Protein AF-A0A9X2CD10-F1 (afdb_monomer)

Foldseek 3Di:
DDDDDDDDDDDDDDDDDDDDDDDDDDDDPPPPPPPPPDAFAADDPVLLVVQLVVQQVVCVVVVPDPVCSQVSSLVSSQVVCVVVRHHRDPGDD

pLDDT: mean 78.47, std 22.08, range [33.97, 98.44]

Structure (mmCIF, N/CA/C/O backbone):
data_AF-A0A9X2CD10-F1
#
_entry.id   AF-A0A9X2CD10-F1
#
loop_
_atom_site.group_PDB
_atom_site.id
_atom_site.type_symbol
_atom_site.label_atom_id
_atom_site.label_alt_id
_atom_site.label_comp_id
_atom_site.label_asym_id
_atom_site.label_entity_id
_atom_site.label_seq_id
_atom_site.pdbx_PDB_ins_code
_atom_site.Cartn_x
_atom_site.Cartn_y
_atom_site.Cartn_z
_atom_site.occupancy
_atom_site.B_iso_or_equiv
_atom_site.auth_seq_id
_atom_site.auth_comp_id
_atom_site.auth_asym_id
_atom_site.auth_atom_id
_atom_site.pdbx_PDB_model_num
ATOM 1 N N . MET A 1 1 ? -58.237 19.664 -4.349 1.00 33.97 1 MET A N 1
ATOM 2 C CA . MET A 1 1 ? -57.695 20.960 -4.821 1.00 33.97 1 MET A CA 1
ATOM 3 C C . MET A 1 1 ? -56.255 20.743 -5.278 1.00 33.97 1 MET A C 1
ATOM 5 O O . MET A 1 1 ? -55.640 19.818 -4.767 1.00 33.97 1 MET A O 1
ATOM 9 N N . PRO A 1 2 ? -55.797 21.448 -6.321 1.00 41.94 2 PRO A N 1
ATOM 10 C CA . PRO A 1 2 ? -55.488 20.830 -7.612 1.00 41.94 2 PRO A CA 1
ATOM 11 C C . PRO A 1 2 ? -53.996 20.639 -7.915 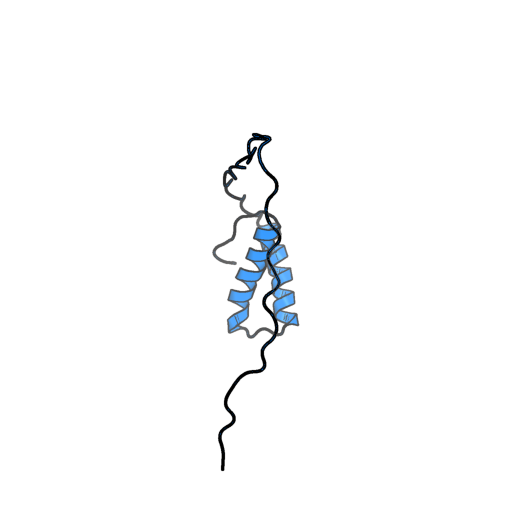1.00 41.94 2 PRO A C 1
ATOM 13 O O . PRO A 1 2 ? -53.117 21.252 -7.319 1.00 41.94 2 PRO A O 1
ATOM 16 N N . SER A 1 3 ? -53.782 19.796 -8.922 1.00 37.75 3 SER A N 1
ATOM 17 C CA . SER A 1 3 ? -52.606 19.633 -9.771 1.00 37.75 3 SER A CA 1
ATOM 18 C C . SER A 1 3 ? -52.075 20.959 -10.325 1.00 37.75 3 SER A C 1
ATOM 20 O O . SER A 1 3 ? -52.873 21.807 -10.721 1.00 37.75 3 SER A O 1
ATOM 22 N N . LEU A 1 4 ? -50.755 21.081 -10.505 1.00 46.06 4 LEU A N 1
ATOM 23 C CA . LEU A 1 4 ? -50.203 21.960 -11.536 1.00 46.06 4 LEU A CA 1
ATOM 24 C C . LEU A 1 4 ? -49.293 21.173 -12.480 1.00 46.06 4 LEU A C 1
ATOM 26 O O . LEU A 1 4 ? -48.285 20.583 -12.103 1.00 46.06 4 LEU A O 1
ATOM 30 N N . ILE A 1 5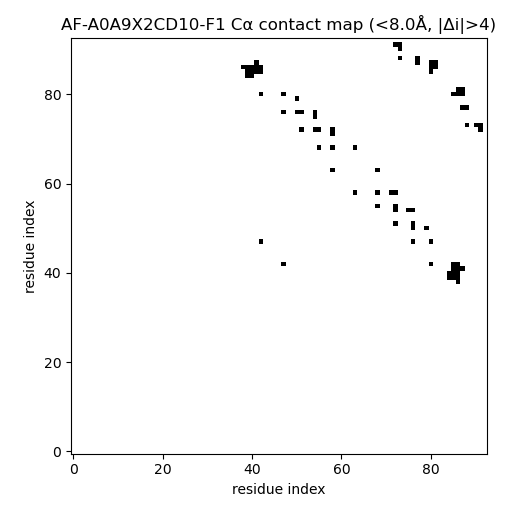 ? -49.753 21.172 -13.722 1.00 48.38 5 ILE A N 1
ATOM 31 C CA . ILE A 1 5 ? -49.230 20.563 -14.931 1.00 48.38 5 ILE A CA 1
ATOM 32 C C . ILE A 1 5 ? -48.562 21.694 -15.732 1.00 48.38 5 ILE A C 1
ATOM 34 O O . ILE A 1 5 ? -49.172 22.738 -15.934 1.00 48.38 5 ILE A O 1
ATOM 38 N N . THR A 1 6 ? -47.355 21.416 -16.226 1.00 36.31 6 THR A N 1
ATOM 39 C CA . THR A 1 6 ? -46.836 21.795 -17.557 1.00 36.31 6 THR A CA 1
ATOM 40 C C . THR A 1 6 ? -46.370 23.221 -17.884 1.00 36.31 6 THR A C 1
ATOM 42 O O . THR A 1 6 ? -47.073 24.213 -17.753 1.00 36.31 6 THR A O 1
ATOM 45 N N . SER A 1 7 ? -45.177 23.194 -18.493 1.00 36.56 7 SER A N 1
ATOM 46 C CA . SER A 1 7 ? -44.570 24.059 -19.510 1.00 36.56 7 SER A CA 1
ATOM 47 C C . SER A 1 7 ? -44.548 25.562 -19.319 1.00 36.56 7 SER A C 1
ATOM 49 O O . SER A 1 7 ? -45.539 26.256 -19.520 1.00 36.56 7 SER A O 1
ATOM 51 N N . ILE A 1 8 ? -43.314 26.067 -19.267 1.00 51.50 8 ILE A N 1
ATOM 52 C CA . ILE A 1 8 ? -42.974 27.300 -19.967 1.00 51.50 8 ILE A CA 1
ATOM 53 C C . ILE A 1 8 ? -41.818 27.013 -20.931 1.00 51.50 8 ILE A C 1
ATOM 55 O O . ILE A 1 8 ? -40.718 26.616 -20.565 1.00 51.50 8 ILE A O 1
ATOM 59 N N . THR A 1 9 ? -42.153 27.193 -22.199 1.00 44.34 9 THR A N 1
ATOM 60 C CA . THR A 1 9 ? -41.335 27.229 -23.408 1.00 44.34 9 THR A CA 1
ATOM 61 C C . THR A 1 9 ? -40.158 28.207 -23.338 1.00 44.34 9 THR A C 1
ATOM 63 O O . THR A 1 9 ? -40.339 29.342 -22.899 1.00 44.34 9 THR A O 1
ATOM 66 N N . SER A 1 10 ? -39.015 27.864 -23.946 1.00 46.84 10 SER A N 1
ATOM 67 C CA . SER A 1 10 ? -38.171 28.863 -24.625 1.00 46.84 10 SER A CA 1
ATOM 68 C C . SER A 1 10 ? -37.280 28.274 -25.726 1.00 46.84 10 SER A C 1
ATOM 70 O O . SER A 1 10 ? -36.268 27.636 -25.477 1.00 46.84 10 SER A O 1
ATOM 72 N N . LYS A 1 11 ? -37.708 28.573 -26.959 1.00 45.31 11 LYS A N 1
ATOM 73 C CA . LYS A 1 11 ? -36.922 29.017 -28.123 1.00 45.31 11 LYS A CA 1
ATOM 74 C C . LYS A 1 11 ? -35.751 28.147 -28.597 1.00 45.31 11 LYS A C 1
ATOM 76 O O . LYS A 1 11 ? -34.595 28.330 -28.237 1.00 45.31 11 LYS A O 1
ATOM 81 N N . THR A 1 12 ? -36.084 27.318 -29.580 1.00 37.94 12 THR A N 1
ATOM 82 C CA . THR A 1 12 ? -35.202 26.758 -30.607 1.00 37.94 12 THR A CA 1
ATOM 83 C C . THR A 1 12 ? -34.435 27.872 -31.336 1.00 37.94 12 THR A C 1
ATOM 85 O O . THR A 1 12 ? -35.041 28.762 -31.933 1.00 37.94 12 THR A O 1
ATOM 88 N N . ILE A 1 13 ? -33.102 27.826 -31.288 1.00 58.56 13 ILE A N 1
ATOM 89 C CA . ILE A 1 13 ? -32.204 28.744 -32.002 1.00 58.56 13 ILE A CA 1
ATOM 90 C C . ILE A 1 13 ? -32.099 28.325 -33.474 1.00 58.56 13 ILE A C 1
ATOM 92 O O . ILE A 1 13 ? -31.865 27.165 -33.811 1.00 58.56 13 ILE A O 1
ATOM 96 N N . THR A 1 14 ? -32.302 29.307 -34.349 1.00 44.12 14 THR A N 1
ATOM 97 C CA . THR A 1 14 ? -32.412 29.197 -35.803 1.00 44.12 14 THR A CA 1
ATOM 98 C C . THR A 1 14 ? -31.076 28.893 -36.494 1.00 44.12 14 THR A C 1
ATOM 100 O O . THR A 1 14 ? -30.091 29.612 -36.362 1.00 44.12 14 THR A O 1
ATOM 103 N N . ARG A 1 15 ? -31.120 27.828 -37.296 1.00 49.97 15 ARG A N 1
ATOM 104 C CA . ARG A 1 15 ? -30.283 27.411 -38.436 1.00 49.97 15 ARG A CA 1
ATOM 105 C C . ARG A 1 15 ? -29.513 28.539 -39.160 1.00 49.97 15 ARG A C 1
ATOM 107 O O . ARG A 1 15 ? -30.133 29.456 -39.691 1.00 49.97 15 ARG A O 1
ATOM 114 N N . LYS A 1 16 ? -28.190 28.384 -39.332 1.00 45.69 16 LYS A N 1
ATOM 115 C CA . LYS A 1 16 ? -27.394 29.101 -40.351 1.00 45.69 16 LYS A CA 1
ATOM 116 C C . LYS A 1 16 ? -26.689 28.092 -41.265 1.00 45.69 16 LYS A C 1
ATOM 118 O O . LYS A 1 16 ? -25.981 27.203 -40.808 1.00 45.69 16 LYS A O 1
ATOM 123 N N . THR A 1 17 ? -26.973 28.194 -42.557 1.00 48.53 17 THR A N 1
ATOM 124 C CA . THR A 1 17 ? -26.584 27.279 -43.637 1.00 48.53 17 THR A CA 1
ATOM 125 C C . THR A 1 17 ? -25.179 27.568 -44.184 1.00 48.53 17 THR A C 1
ATOM 127 O O . THR A 1 17 ? -24.911 28.681 -44.615 1.00 48.53 17 THR A O 1
ATOM 130 N N . ILE A 1 18 ? -24.343 26.522 -44.187 1.00 60.56 18 ILE A N 1
ATOM 131 C CA . ILE A 1 18 ? -23.421 26.030 -45.238 1.00 60.56 18 ILE A CA 1
ATOM 132 C C . ILE A 1 18 ? -22.550 27.053 -45.999 1.00 60.56 18 ILE A C 1
ATOM 134 O O . ILE A 1 18 ? -23.031 27.764 -46.878 1.00 60.56 18 ILE A O 1
ATOM 138 N N . THR A 1 19 ? -21.228 26.926 -45.837 1.00 48.22 19 THR A N 1
ATOM 139 C CA . THR A 1 19 ? -20.234 27.156 -46.904 1.00 48.22 19 THR A CA 1
ATOM 140 C C . THR A 1 19 ? -19.339 25.924 -47.080 1.00 48.22 19 THR A C 1
ATOM 142 O O . THR A 1 19 ? -19.178 25.098 -46.185 1.00 48.22 19 THR A O 1
ATOM 145 N N . ARG A 1 20 ? -18.874 25.748 -48.316 1.00 55.25 20 ARG A N 1
ATOM 146 C CA . ARG A 1 20 ? -18.492 24.501 -48.986 1.00 55.25 20 ARG A CA 1
ATOM 147 C C . ARG A 1 20 ? -16.971 24.257 -48.958 1.00 55.25 20 ARG A C 1
ATOM 149 O O . ARG A 1 20 ? -16.215 25.136 -49.341 1.00 55.25 20 ARG A O 1
ATOM 156 N N . THR A 1 21 ? -16.601 23.015 -48.632 1.00 48.88 21 THR A N 1
ATOM 157 C CA . THR A 1 21 ? -15.526 22.174 -49.221 1.00 48.88 21 THR A CA 1
ATOM 158 C C . THR A 1 21 ? -14.042 22.593 -49.191 1.00 48.88 21 THR A C 1
ATOM 160 O O . THR A 1 21 ? -13.595 23.417 -49.978 1.00 48.88 21 THR A O 1
ATOM 163 N N . SER A 1 22 ? -13.299 21.780 -48.422 1.00 56.75 22 SER A N 1
ATOM 164 C CA . SER A 1 22 ? -12.064 21.050 -48.778 1.00 56.75 22 SER A CA 1
ATOM 165 C C . SER A 1 22 ? -10.706 21.765 -48.743 1.00 56.75 22 SER A C 1
ATOM 167 O O . SER A 1 22 ? -10.257 22.316 -49.741 1.00 56.75 22 SER A O 1
ATOM 169 N N . LEU A 1 23 ? -9.957 21.528 -47.657 1.00 54.78 23 LEU A N 1
ATOM 170 C CA . LEU A 1 23 ? -8.536 21.186 -47.762 1.00 54.78 23 LEU A CA 1
ATOM 171 C C . LEU A 1 23 ? -8.248 19.977 -46.866 1.00 54.78 23 LEU A C 1
ATOM 173 O O . LEU A 1 23 ? -8.470 19.993 -45.657 1.00 54.78 23 LEU A O 1
ATOM 177 N N . ALA A 1 24 ? -7.858 18.897 -47.529 1.00 57.12 24 ALA A N 1
ATOM 178 C CA . ALA A 1 24 ? -7.571 17.601 -46.960 1.00 57.12 24 ALA A CA 1
ATOM 179 C C . A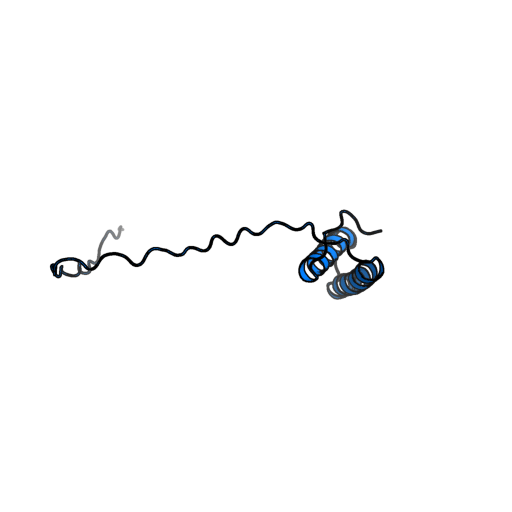LA A 1 24 ? -6.212 17.576 -46.245 1.00 57.12 24 ALA A C 1
ATOM 181 O O . ALA A 1 24 ? -5.297 18.311 -46.603 1.00 57.12 24 ALA A O 1
ATOM 182 N N . ALA A 1 25 ? -6.111 16.619 -45.321 1.00 58.78 25 ALA A N 1
ATOM 183 C CA . ALA A 1 25 ? -4.891 15.975 -44.846 1.00 58.78 25 ALA A CA 1
ATOM 184 C C . ALA A 1 25 ? -3.873 16.846 -44.090 1.00 58.78 25 ALA A C 1
ATOM 186 O O . ALA A 1 25 ? -2.909 17.347 -44.657 1.00 58.78 25 ALA A O 1
ATOM 187 N N . LEU A 1 26 ? -3.974 16.822 -42.760 1.00 60.19 26 LEU A N 1
ATOM 188 C CA . LEU A 1 26 ? -2.785 16.589 -41.944 1.00 60.19 26 LEU A CA 1
ATOM 189 C C . LEU A 1 26 ? -3.060 15.361 -41.082 1.00 60.19 26 LEU A C 1
ATOM 191 O O . LEU A 1 26 ? -3.932 15.355 -40.215 1.00 60.19 26 LEU A O 1
ATOM 195 N N . PHE A 1 27 ? -2.379 14.283 -41.454 1.00 61.47 27 PHE A N 1
ATOM 196 C CA . PHE A 1 27 ? -2.469 12.976 -40.837 1.00 61.47 27 PHE A CA 1
ATOM 197 C C . PHE A 1 27 ? -2.193 13.070 -39.340 1.00 61.47 27 PHE A C 1
ATOM 199 O O . PHE A 1 27 ? -1.224 13.685 -38.897 1.00 61.47 27 PHE A O 1
ATOM 206 N N . ALA A 1 28 ? -3.077 12.423 -38.587 1.00 61.91 28 ALA A N 1
ATOM 207 C CA . ALA A 1 28 ? -2.938 12.147 -37.176 1.00 61.91 28 ALA A CA 1
ATOM 208 C C . ALA A 1 28 ? -1.603 11.438 -36.912 1.00 61.91 28 ALA A C 1
ATOM 210 O O . ALA A 1 28 ? -1.458 10.251 -37.195 1.00 61.91 28 ALA A O 1
ATOM 211 N N . SER A 1 29 ? -0.633 12.157 -36.352 1.00 60.66 29 SER A N 1
ATOM 212 C CA . SER A 1 29 ? 0.514 11.524 -35.706 1.00 60.66 29 SER A CA 1
ATOM 213 C C . SER A 1 29 ? 0.140 11.268 -34.249 1.00 60.66 29 SER A C 1
ATOM 215 O O . SER A 1 29 ? 0.526 11.999 -33.339 1.00 60.66 29 SER A O 1
ATOM 217 N N . CYS A 1 30 ? -0.700 10.257 -34.030 1.00 64.44 30 CYS A N 1
ATOM 218 C CA . CYS A 1 30 ? -0.845 9.663 -32.710 1.00 64.44 30 CYS A CA 1
ATOM 219 C C . CYS A 1 30 ? 0.395 8.796 -32.495 1.00 64.44 30 CYS A C 1
ATOM 221 O O . CYS A 1 30 ? 0.427 7.636 -32.899 1.00 64.44 30 CYS A O 1
ATOM 223 N N . VAL A 1 31 ? 1.441 9.371 -31.903 1.00 69.12 31 VAL A N 1
ATOM 224 C CA . VAL A 1 31 ? 2.526 8.579 -31.324 1.00 69.12 31 VAL A CA 1
ATOM 225 C C . VAL A 1 31 ? 1.915 7.707 -30.232 1.00 69.12 31 VAL A C 1
ATOM 227 O O . VAL A 1 31 ? 1.603 8.176 -29.140 1.00 69.12 31 VAL A O 1
ATOM 230 N N . ALA A 1 32 ? 1.673 6.438 -30.554 1.00 64.56 32 ALA A N 1
ATOM 231 C CA . ALA A 1 32 ? 1.356 5.426 -29.565 1.00 64.56 32 ALA A CA 1
ATOM 232 C C . ALA A 1 32 ? 2.610 5.241 -28.702 1.00 64.56 32 ALA A C 1
ATOM 234 O O . ALA A 1 32 ? 3.547 4.543 -29.089 1.00 64.56 32 ALA A O 1
ATOM 235 N N . VAL A 1 33 ? 2.665 5.933 -27.562 1.00 66.56 33 VAL A N 1
ATOM 236 C CA . VAL A 1 33 ? 3.656 5.651 -26.525 1.00 66.56 33 VAL A CA 1
ATOM 237 C C . VAL A 1 33 ? 3.274 4.300 -25.938 1.00 66.56 33 VAL A C 1
ATOM 239 O O . VAL A 1 33 ? 2.386 4.195 -25.094 1.00 66.56 33 VAL A O 1
ATOM 242 N N . SER A 1 34 ? 3.907 3.246 -26.441 1.00 61.53 34 SER A N 1
ATOM 243 C CA . SER A 1 34 ? 3.862 1.936 -25.811 1.00 61.53 34 SER A CA 1
ATOM 244 C C . SER A 1 34 ? 4.624 2.040 -24.495 1.00 61.53 34 SER A C 1
ATOM 246 O O . SER A 1 34 ? 5.853 1.991 -24.482 1.00 61.53 34 SER A O 1
ATOM 248 N N . PHE A 1 35 ? 3.903 2.221 -23.389 1.00 64.75 35 PHE A N 1
ATOM 249 C CA . PHE A 1 35 ? 4.464 2.018 -22.060 1.00 64.75 35 PHE A CA 1
ATOM 250 C C . PHE A 1 35 ? 4.811 0.535 -21.939 1.00 64.75 35 PHE A C 1
ATOM 252 O O . PHE A 1 35 ? 3.951 -0.308 -21.690 1.00 64.75 35 PHE A O 1
ATOM 259 N N . THR A 1 36 ? 6.075 0.194 -22.168 1.00 62.47 36 THR A N 1
ATOM 260 C CA . THR A 1 36 ? 6.604 -1.085 -21.711 1.00 62.47 36 THR A CA 1
ATOM 261 C C . THR A 1 36 ? 6.563 -1.032 -20.191 1.00 62.47 36 THR A C 1
ATOM 263 O O . THR A 1 36 ? 7.279 -0.229 -19.595 1.00 62.47 36 THR A O 1
ATOM 266 N N . ALA A 1 37 ? 5.682 -1.818 -19.569 1.00 65.06 37 ALA A N 1
ATOM 267 C CA . ALA A 1 37 ? 5.630 -1.964 -18.121 1.00 65.06 37 ALA A CA 1
ATOM 268 C C . ALA A 1 37 ? 6.931 -2.633 -17.654 1.00 65.06 37 ALA A C 1
ATOM 270 O O . ALA A 1 37 ? 7.042 -3.856 -17.602 1.00 65.06 37 ALA A O 1
ATOM 271 N N . SER A 1 38 ? 7.951 -1.819 -17.402 1.00 67.56 38 SER A N 1
ATOM 272 C CA . SER A 1 38 ? 9.157 -2.240 -16.706 1.00 67.56 38 SER A CA 1
ATOM 273 C C . SER A 1 38 ? 8.735 -2.654 -15.300 1.00 67.56 38 SER A C 1
ATOM 275 O O . SER A 1 38 ? 8.074 -1.869 -14.621 1.00 67.56 38 SER A O 1
ATOM 277 N N . ALA A 1 39 ? 9.073 -3.873 -14.874 1.00 79.94 39 ALA A N 1
ATOM 278 C CA . ALA A 1 39 ? 8.852 -4.281 -13.490 1.00 79.94 39 ALA A CA 1
ATOM 279 C C . ALA A 1 39 ? 9.527 -3.256 -12.564 1.00 79.94 39 ALA A C 1
ATOM 281 O O . ALA A 1 39 ? 10.702 -2.931 -12.767 1.00 79.94 39 ALA A O 1
ATOM 282 N N . LEU A 1 40 ? 8.768 -2.702 -11.613 1.00 88.62 40 LEU A N 1
ATOM 283 C CA . LEU A 1 40 ? 9.318 -1.747 -10.657 1.00 88.62 40 LEU A CA 1
ATOM 284 C C . LEU A 1 40 ? 10.359 -2.471 -9.791 1.00 88.62 40 LEU A C 1
ATOM 286 O O . LEU A 1 40 ? 10.190 -3.651 -9.483 1.00 88.62 40 LEU A O 1
ATOM 290 N N . PRO A 1 41 ? 11.459 -1.803 -9.420 1.00 94.00 41 PRO A N 1
ATOM 291 C CA . PRO A 1 41 ? 12.439 -2.394 -8.527 1.00 94.00 41 PRO A CA 1
ATOM 292 C C . PRO A 1 41 ? 11.840 -2.636 -7.138 1.00 94.00 41 PRO A C 1
ATOM 294 O O . PRO A 1 41 ? 10.993 -1.877 -6.664 1.00 94.00 41 PRO A O 1
ATOM 297 N N . ALA A 1 42 ? 12.343 -3.658 -6.450 1.00 94.50 42 ALA A N 1
ATOM 298 C CA . ALA A 1 42 ? 12.077 -3.830 -5.029 1.00 94.50 42 ALA A CA 1
ATOM 299 C C . ALA A 1 42 ? 12.724 -2.690 -4.227 1.00 94.50 42 ALA A C 1
ATOM 301 O O . ALA A 1 42 ? 13.864 -2.293 -4.495 1.00 94.50 42 ALA A O 1
ATOM 302 N N . ALA A 1 43 ? 12.007 -2.191 -3.223 1.00 95.06 43 ALA A N 1
ATOM 303 C CA . ALA A 1 43 ? 12.527 -1.176 -2.320 1.00 95.06 43 ALA A CA 1
ATOM 304 C C . ALA A 1 43 ? 13.637 -1.740 -1.420 1.00 95.06 43 ALA A C 1
ATOM 306 O O . ALA A 1 43 ? 13.554 -2.888 -0.968 1.00 95.06 43 ALA A O 1
ATOM 307 N N . PRO A 1 44 ? 14.675 -0.953 -1.099 1.00 95.69 44 PRO A N 1
ATOM 308 C CA . PRO A 1 44 ? 15.647 -1.362 -0.100 1.00 95.69 44 PRO A CA 1
ATOM 309 C C . PRO A 1 44 ? 14.982 -1.402 1.283 1.00 95.69 44 PRO A C 1
ATOM 311 O O . PRO A 1 44 ? 14.197 -0.526 1.638 1.00 95.69 44 PRO A O 1
ATOM 314 N N . LEU A 1 45 ? 15.362 -2.384 2.107 1.00 94.88 45 LEU A N 1
ATOM 315 C CA . LEU A 1 45 ? 14.781 -2.601 3.441 1.00 94.88 45 LEU A CA 1
ATOM 316 C C . LEU A 1 45 ? 14.773 -1.330 4.309 1.00 94.88 45 LEU A C 1
ATOM 318 O O . LEU A 1 45 ? 13.818 -1.084 5.037 1.00 94.88 45 LEU A O 1
ATOM 322 N N . LYS A 1 46 ? 15.824 -0.502 4.211 1.00 95.62 46 LYS A N 1
ATOM 323 C CA . LYS A 1 46 ? 15.924 0.749 4.978 1.00 95.62 46 LYS A CA 1
ATOM 324 C C . LYS A 1 46 ? 14.754 1.698 4.687 1.00 95.62 46 LYS A C 1
ATOM 326 O O . LYS A 1 46 ? 14.278 2.355 5.605 1.00 95.62 46 LYS A O 1
ATOM 331 N N . ASP A 1 47 ? 14.323 1.769 3.427 1.00 94.81 47 ASP A N 1
ATOM 332 C CA . ASP A 1 47 ? 13.282 2.696 2.993 1.00 94.81 47 ASP A CA 1
ATOM 333 C C . ASP A 1 47 ? 11.941 2.179 3.519 1.00 94.81 47 ASP A C 1
ATOM 335 O O . ASP A 1 47 ? 11.204 2.929 4.141 1.00 94.81 47 ASP A O 1
ATOM 339 N N . VAL A 1 48 ? 11.683 0.870 3.403 1.00 96.75 48 VAL A N 1
ATOM 340 C CA . VAL A 1 48 ? 10.481 0.225 3.963 1.00 96.75 48 VAL A CA 1
ATOM 341 C C . VAL A 1 48 ? 10.368 0.455 5.472 1.00 96.75 48 VAL A C 1
ATOM 343 O O . VAL A 1 48 ? 9.295 0.803 5.957 1.00 96.75 48 VAL A O 1
ATOM 346 N N . LEU A 1 49 ? 11.466 0.307 6.220 1.00 96.88 49 LEU A N 1
ATOM 347 C CA . LEU A 1 49 ? 11.476 0.548 7.667 1.00 96.88 49 LEU A CA 1
ATOM 348 C C . LEU A 1 49 ? 11.238 2.022 8.007 1.00 96.88 49 LEU A C 1
ATOM 350 O O . LEU A 1 49 ? 10.414 2.322 8.866 1.00 96.88 49 LEU A O 1
ATOM 354 N N . SER A 1 50 ? 11.901 2.940 7.299 1.00 97.31 50 SER A N 1
ATOM 355 C CA . SER A 1 50 ? 11.697 4.378 7.494 1.00 97.31 50 SER A CA 1
ATOM 356 C C . SER A 1 50 ? 10.255 4.797 7.195 1.00 97.31 50 SER A C 1
ATOM 358 O O . SER A 1 50 ? 9.704 5.642 7.897 1.00 97.31 50 SER A O 1
ATOM 360 N N . LEU A 1 51 ? 9.639 4.211 6.166 1.00 98.00 51 LEU A N 1
ATOM 361 C CA . LEU A 1 51 ? 8.239 4.445 5.822 1.00 98.00 51 LEU A CA 1
ATOM 362 C C . LEU A 1 51 ? 7.304 3.851 6.877 1.00 98.00 51 LEU A C 1
ATOM 364 O O . LEU A 1 51 ? 6.361 4.519 7.287 1.00 98.00 51 LEU A O 1
ATOM 368 N N . LYS A 1 52 ? 7.585 2.637 7.368 1.00 97.62 52 LYS A N 1
ATOM 369 C CA . LYS A 1 52 ? 6.813 1.999 8.444 1.00 97.62 52 LYS A CA 1
ATOM 370 C C . LYS A 1 52 ? 6.787 2.873 9.699 1.00 97.62 52 LYS A C 1
ATOM 372 O O . LYS A 1 52 ? 5.715 3.076 10.254 1.00 97.62 52 LYS A O 1
ATOM 377 N N . GLU A 1 53 ? 7.929 3.421 10.117 1.00 97.88 53 GLU A N 1
ATOM 378 C CA . GLU A 1 53 ? 8.011 4.325 11.275 1.00 97.88 53 GLU A CA 1
ATOM 379 C C . GLU A 1 53 ? 7.200 5.611 11.067 1.00 97.88 53 GLU A C 1
ATOM 381 O O . GLU A 1 53 ? 6.453 6.020 11.956 1.00 97.88 53 GLU A O 1
ATOM 386 N N . ALA A 1 54 ? 7.296 6.225 9.883 1.00 97.81 54 ALA A N 1
ATOM 387 C CA . ALA A 1 54 ? 6.521 7.418 9.550 1.00 97.81 54 ALA A CA 1
ATOM 388 C C . ALA A 1 54 ? 5.009 7.133 9.555 1.00 97.81 54 ALA A C 1
ATOM 390 O O . ALA A 1 54 ? 4.247 7.842 10.209 1.00 97.81 54 ALA A O 1
ATOM 391 N N . CYS A 1 55 ? 4.581 6.052 8.900 1.00 98.25 55 CYS A N 1
ATOM 392 C CA . CYS A 1 55 ? 3.189 5.607 8.890 1.00 98.25 55 CYS A CA 1
ATOM 393 C C . CYS A 1 55 ? 2.691 5.258 10.300 1.00 98.25 55 CYS A C 1
ATOM 395 O O . CYS A 1 55 ? 1.548 5.545 10.644 1.00 98.25 55 CYS A O 1
ATOM 397 N N . GLN A 1 56 ? 3.542 4.682 11.151 1.00 98.00 56 GLN A N 1
ATOM 398 C CA . GLN A 1 56 ? 3.177 4.374 12.529 1.00 98.00 56 GLN A CA 1
ATOM 399 C C . GLN A 1 56 ? 2.908 5.631 13.348 1.00 98.00 56 GLN A C 1
ATOM 401 O O . GLN A 1 56 ? 1.969 5.631 14.141 1.00 98.00 56 GLN A O 1
ATOM 406 N N . GLN A 1 57 ? 3.665 6.706 13.132 1.00 98.31 57 GLN A N 1
ATOM 407 C CA . GLN A 1 57 ? 3.371 7.972 13.797 1.00 98.31 57 GLN A CA 1
ATOM 408 C C . GLN A 1 57 ? 2.047 8.572 13.341 1.00 98.31 57 GLN A C 1
ATOM 410 O O . GLN A 1 57 ? 1.262 8.971 14.193 1.00 98.31 57 GLN A O 1
ATOM 415 N N . ILE A 1 58 ? 1.734 8.516 12.045 1.00 97.69 58 ILE A N 1
ATOM 416 C CA . ILE A 1 58 ? 0.432 8.969 11.535 1.00 97.69 58 ILE A CA 1
ATOM 417 C C . ILE A 1 58 ? -0.708 8.181 12.197 1.00 97.69 58 ILE A C 1
ATOM 419 O O . ILE A 1 58 ? -1.652 8.775 12.704 1.00 97.69 58 ILE A O 1
ATOM 423 N N . ALA A 1 59 ? -0.589 6.851 12.288 1.00 97.62 59 ALA A N 1
ATOM 424 C CA . ALA A 1 59 ? -1.593 6.013 12.950 1.00 97.62 59 ALA A CA 1
ATOM 425 C C . ALA A 1 59 ? -1.802 6.381 14.432 1.00 97.62 59 ALA A C 1
ATOM 427 O O . ALA A 1 59 ? -2.923 6.313 14.938 1.00 97.62 59 ALA A O 1
ATOM 428 N N . ILE A 1 60 ? -0.724 6.757 15.130 1.00 97.81 60 ILE A N 1
ATOM 429 C CA . ILE A 1 60 ? -0.764 7.201 16.529 1.00 97.81 60 ILE A CA 1
ATOM 430 C C . ILE A 1 60 ? -1.418 8.581 16.640 1.00 97.81 60 ILE A C 1
ATOM 432 O O . ILE A 1 60 ? -2.271 8.775 17.506 1.00 97.81 60 ILE A O 1
ATOM 436 N N . GLU A 1 61 ? -1.043 9.527 15.778 1.00 97.75 61 GLU A N 1
ATOM 437 C CA . GLU A 1 61 ? -1.603 10.883 15.745 1.00 97.75 61 GLU A CA 1
ATOM 438 C C . GLU A 1 61 ? -3.110 10.863 15.445 1.00 97.75 61 GLU A C 1
ATOM 440 O O . GLU A 1 61 ? -3.894 11.524 16.135 1.00 97.75 61 GLU A O 1
ATOM 445 N N . ASP A 1 62 ? -3.522 10.012 14.505 1.00 97.00 62 ASP A N 1
ATOM 446 C CA . ASP A 1 62 ? -4.921 9.793 14.129 1.00 97.00 62 ASP A CA 1
ATOM 447 C C . ASP A 1 62 ? -5.690 8.929 15.141 1.00 97.00 62 ASP A C 1
ATOM 449 O O . ASP A 1 62 ? -6.907 8.774 15.027 1.00 97.00 62 ASP A O 1
ATOM 453 N N . GLN A 1 63 ? -5.004 8.392 16.160 1.00 97.44 63 GLN A N 1
ATOM 454 C CA . GLN A 1 63 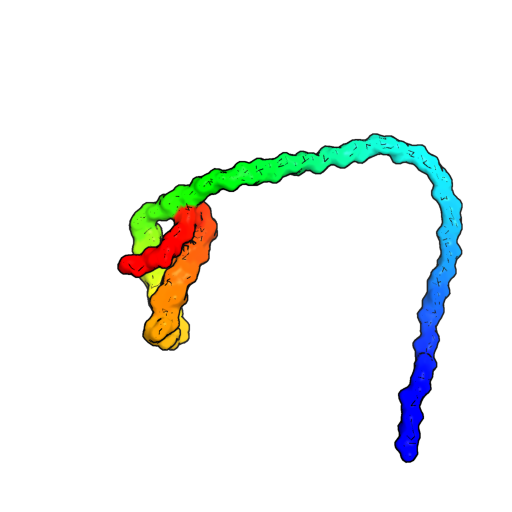? -5.570 7.517 17.192 1.00 97.44 63 GLN A CA 1
ATOM 455 C C . GLN A 1 63 ? -6.349 6.343 16.584 1.00 97.44 63 GLN A C 1
ATOM 457 O O . GLN A 1 63 ? -7.452 6.007 17.029 1.00 97.44 63 GLN A O 1
ATOM 462 N N . LEU A 1 64 ? -5.768 5.715 15.557 1.00 97.12 64 LEU A N 1
ATOM 463 C CA . LEU A 1 64 ? -6.388 4.574 14.897 1.00 97.12 64 LEU A CA 1
ATOM 464 C C . LEU A 1 64 ? -6.574 3.415 15.887 1.00 97.12 64 LEU A C 1
ATOM 466 O O . LEU A 1 64 ? -5.680 3.125 16.691 1.00 97.12 64 LEU A O 1
ATOM 470 N N . PRO A 1 65 ? -7.721 2.718 15.838 1.00 96.56 65 PRO A N 1
ATOM 471 C CA . PRO A 1 65 ? -7.945 1.559 16.684 1.00 96.56 65 PRO A CA 1
ATOM 472 C C . PRO A 1 65 ? -6.955 0.450 16.320 1.00 96.56 65 PRO A C 1
ATOM 474 O O . PRO A 1 65 ? -6.679 0.204 15.149 1.00 96.56 65 PRO A O 1
ATOM 477 N N . GLU A 1 66 ? -6.461 -0.273 17.326 1.00 94.62 66 GLU A N 1
ATOM 478 C CA . GLU A 1 66 ? -5.407 -1.290 17.167 1.00 94.62 66 GLU A CA 1
ATOM 479 C C . GLU A 1 66 ? -5.736 -2.346 16.094 1.00 94.62 66 GLU A C 1
ATOM 481 O O . GLU A 1 66 ? -4.857 -2.790 15.356 1.00 94.62 66 GLU A O 1
ATOM 486 N N . ALA A 1 67 ? -7.020 -2.691 15.952 1.00 96.38 67 ALA A N 1
ATOM 487 C CA . ALA A 1 67 ? -7.505 -3.624 14.937 1.00 96.38 67 ALA A CA 1
ATOM 488 C C . ALA A 1 67 ? -7.296 -3.137 13.487 1.00 96.38 67 ALA A C 1
ATOM 490 O O . ALA A 1 67 ? -7.215 -3.962 12.580 1.00 96.38 67 ALA A O 1
ATOM 491 N N . GLU A 1 68 ? -7.199 -1.825 13.263 1.00 96.25 68 GLU A N 1
ATOM 492 C CA . GLU A 1 68 ? -7.050 -1.206 11.939 1.00 96.25 68 GLU A CA 1
ATOM 493 C C . GLU A 1 68 ? -5.597 -0.820 11.626 1.00 96.25 68 GLU A C 1
ATOM 495 O O . GLU A 1 68 ? -5.229 -0.729 10.454 1.00 96.25 68 GLU A O 1
ATOM 500 N N . VAL A 1 69 ? -4.743 -0.667 12.648 1.00 96.69 69 VAL A N 1
ATOM 501 C CA . VAL A 1 69 ? -3.350 -0.203 12.497 1.00 96.69 69 VAL A CA 1
ATOM 502 C C . VAL A 1 69 ? -2.561 -1.063 11.510 1.00 96.69 69 VAL A C 1
ATOM 504 O O . VAL A 1 69 ? -1.844 -0.532 10.671 1.00 96.69 69 VAL A O 1
ATOM 507 N N . SER A 1 70 ? -2.690 -2.390 11.570 1.00 96.56 70 SER A N 1
ATOM 508 C CA . SER A 1 70 ? -1.919 -3.286 10.692 1.00 96.56 70 SER A CA 1
ATOM 509 C C . SER A 1 70 ? -2.239 -3.097 9.203 1.00 96.56 70 SER A C 1
ATOM 511 O O . SER A 1 70 ? -1.323 -3.007 8.384 1.00 96.56 70 SER A O 1
ATOM 513 N N . ALA A 1 71 ? -3.526 -2.993 8.861 1.00 97.31 71 ALA A N 1
ATOM 514 C CA . ALA A 1 71 ? -3.979 -2.754 7.495 1.00 97.31 71 ALA A CA 1
ATOM 515 C C . ALA A 1 71 ? -3.569 -1.355 7.024 1.00 97.31 71 ALA A C 1
ATOM 517 O O . ALA A 1 71 ? -2.998 -1.211 5.946 1.00 97.31 71 ALA A O 1
ATOM 518 N N . PHE A 1 72 ? -3.766 -0.350 7.881 1.00 97.94 72 PHE A N 1
ATOM 519 C CA . PHE A 1 72 ? -3.358 1.022 7.606 1.00 97.94 72 PHE A CA 1
ATOM 520 C C . PHE A 1 72 ? -1.858 1.136 7.311 1.00 97.94 72 PHE A C 1
ATOM 522 O O . PHE A 1 72 ? -1.469 1.771 6.334 1.00 97.94 72 PHE A O 1
ATOM 529 N N . LEU A 1 73 ? -1.006 0.503 8.123 1.00 98.06 73 LEU A N 1
ATOM 530 C CA . LEU A 1 73 ? 0.442 0.541 7.925 1.00 98.06 73 LEU A CA 1
ATOM 531 C C . LEU A 1 73 ? 0.843 -0.050 6.575 1.00 98.06 73 LEU A C 1
ATOM 533 O O . LEU A 1 73 ? 1.680 0.526 5.882 1.00 98.06 73 LEU A O 1
ATOM 537 N N . LEU A 1 74 ? 0.255 -1.187 6.197 1.00 98.25 74 LEU A N 1
ATOM 538 C CA . LEU A 1 74 ? 0.567 -1.838 4.928 1.00 98.25 74 LEU A CA 1
ATOM 539 C C . LEU A 1 74 ? 0.156 -0.972 3.735 1.00 98.25 74 LEU A C 1
ATOM 541 O O . LEU A 1 74 ? 0.919 -0.872 2.773 1.00 98.25 74 LEU A O 1
ATOM 545 N N . ASP A 1 75 ? -1.017 -0.345 3.798 1.00 98.31 75 ASP A N 1
ATOM 546 C CA . ASP A 1 75 ? -1.495 0.549 2.744 1.00 98.31 75 ASP A CA 1
ATOM 547 C C . ASP A 1 75 ? -0.640 1.814 2.661 1.00 98.31 75 ASP A C 1
ATOM 549 O O . ASP A 1 75 ? -0.105 2.112 1.595 1.00 98.31 75 ASP A O 1
ATOM 553 N N . CYS A 1 76 ? -0.397 2.480 3.792 1.00 98.44 76 CYS A N 1
ATOM 554 C CA . CYS A 1 76 ? 0.434 3.680 3.859 1.00 98.44 76 CYS A CA 1
ATOM 555 C C . CYS A 1 76 ? 1.843 3.434 3.300 1.00 98.44 76 CYS A C 1
ATOM 557 O O . CYS A 1 76 ? 2.316 4.182 2.445 1.00 98.44 76 CYS A O 1
ATOM 559 N N . VAL A 1 77 ? 2.510 2.346 3.708 1.00 98.31 77 VAL A N 1
ATOM 560 C CA . VAL A 1 77 ? 3.843 2.020 3.179 1.00 98.31 77 VAL A CA 1
ATOM 561 C C . VAL A 1 77 ? 3.780 1.748 1.679 1.00 98.31 77 VAL A C 1
ATOM 563 O O . VAL A 1 77 ? 4.619 2.249 0.934 1.00 98.31 77 VAL A O 1
ATOM 566 N N . ASN A 1 78 ? 2.796 0.981 1.210 1.00 98.31 78 ASN A N 1
ATOM 567 C CA . ASN A 1 78 ? 2.673 0.657 -0.209 1.00 98.31 78 ASN A CA 1
ATOM 568 C C . ASN A 1 78 ? 2.365 1.869 -1.091 1.00 98.31 78 ASN A C 1
ATOM 570 O O . ASN A 1 78 ? 2.821 1.915 -2.238 1.00 98.31 78 ASN A O 1
ATOM 574 N N . ASP A 1 79 ? 1.615 2.835 -0.578 1.00 98.12 79 ASP A N 1
ATOM 575 C CA . ASP A 1 79 ? 1.338 4.079 -1.283 1.00 98.12 79 ASP A CA 1
ATOM 576 C C . ASP A 1 79 ? 2.629 4.890 -1.425 1.00 98.12 79 ASP A C 1
ATOM 578 O O . ASP A 1 79 ? 3.007 5.232 -2.547 1.00 98.12 79 ASP A O 1
ATOM 582 N N . GLN A 1 80 ? 3.409 5.036 -0.346 1.00 97.81 80 GLN A N 1
ATOM 583 C CA . GLN A 1 80 ? 4.715 5.698 -0.419 1.00 97.81 80 GLN A CA 1
ATOM 584 C C . GLN A 1 80 ? 5.712 4.966 -1.330 1.00 97.81 80 GLN A C 1
ATOM 586 O O . GLN A 1 80 ? 6.429 5.603 -2.101 1.00 97.81 80 GLN A O 1
ATOM 591 N N . LEU A 1 81 ? 5.753 3.629 -1.300 1.00 97.44 81 LEU A N 1
ATOM 592 C CA . LEU A 1 81 ? 6.591 2.841 -2.210 1.00 97.44 81 LEU A CA 1
ATOM 593 C C . LEU A 1 81 ? 6.218 3.090 -3.674 1.00 97.44 81 LEU A C 1
ATOM 595 O O . LEU A 1 81 ? 7.101 3.276 -4.512 1.00 97.44 81 LEU A O 1
ATOM 599 N N . THR A 1 82 ? 4.920 3.150 -3.968 1.00 96.31 82 THR A N 1
ATOM 600 C CA . THR A 1 82 ? 4.415 3.420 -5.318 1.00 96.31 82 THR A CA 1
ATOM 601 C C . THR A 1 82 ? 4.817 4.821 -5.782 1.00 96.31 82 THR A C 1
ATOM 603 O O . THR A 1 82 ? 5.287 4.980 -6.908 1.00 96.31 82 THR A O 1
ATOM 606 N N . GLU A 1 83 ? 4.706 5.829 -4.913 1.00 96.06 83 GLU A N 1
ATOM 607 C CA . GLU A 1 83 ? 5.144 7.202 -5.204 1.00 96.06 83 GLU A CA 1
ATOM 608 C C . GLU A 1 83 ? 6.655 7.302 -5.457 1.00 96.06 83 GLU A C 1
ATOM 610 O O . GLU A 1 83 ? 7.101 8.087 -6.295 1.00 96.06 83 GLU A O 1
ATOM 615 N N . MET A 1 84 ? 7.448 6.472 -4.776 1.00 94.69 84 MET A N 1
ATOM 616 C CA . MET A 1 84 ? 8.899 6.381 -4.963 1.00 94.69 84 MET A CA 1
ATOM 617 C C . MET A 1 84 ? 9.310 5.560 -6.196 1.00 94.69 84 MET A C 1
ATOM 619 O O . MET A 1 84 ? 10.492 5.525 -6.542 1.00 94.69 84 MET A O 1
ATOM 623 N N . GLY A 1 85 ? 8.358 4.916 -6.877 1.00 95.25 85 GLY A N 1
ATOM 624 C CA . GLY A 1 85 ? 8.623 4.074 -8.043 1.00 95.25 85 GLY A CA 1
ATOM 625 C C . GLY A 1 85 ? 9.133 2.674 -7.696 1.00 95.25 85 GLY A C 1
ATOM 626 O O . GLY A 1 85 ? 9.802 2.054 -8.523 1.00 95.25 85 GLY A O 1
ATOM 627 N N . TYR A 1 86 ? 8.806 2.167 -6.507 1.00 96.31 86 TYR A N 1
ATOM 628 C CA . TYR A 1 86 ? 9.091 0.800 -6.076 1.00 96.31 86 TYR A CA 1
ATOM 629 C C . TYR A 1 86 ? 7.879 -0.130 -6.192 1.00 96.31 86 TYR A C 1
ATOM 631 O O . TYR A 1 86 ? 6.725 0.297 -6.230 1.00 96.31 86 TYR A O 1
ATOM 639 N N . GLU A 1 87 ? 8.151 -1.433 -6.233 1.00 95.94 87 GLU A N 1
ATOM 640 C CA . GLU A 1 87 ? 7.120 -2.464 -6.152 1.00 95.94 87 GLU A CA 1
ATOM 641 C C . GLU A 1 87 ? 6.449 -2.479 -4.767 1.00 95.94 87 GLU A C 1
ATOM 643 O O . GLU A 1 87 ? 7.090 -2.257 -3.736 1.00 95.94 87 GLU A O 1
ATOM 648 N N . ARG A 1 88 ? 5.145 -2.774 -4.752 1.00 96.81 88 ARG A N 1
ATOM 649 C CA . ARG A 1 88 ? 4.370 -2.985 -3.525 1.00 96.81 88 ARG A CA 1
ATOM 650 C C . ARG A 1 88 ? 4.789 -4.283 -2.833 1.00 96.81 88 ARG A C 1
ATOM 652 O O . ARG A 1 88 ? 5.128 -5.271 -3.477 1.00 96.81 88 ARG A O 1
ATOM 659 N N . ILE A 1 89 ? 4.676 -4.307 -1.513 1.00 96.25 89 ILE A N 1
A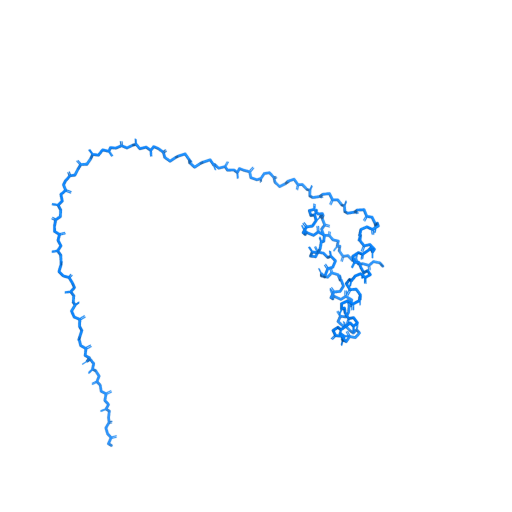TOM 660 C CA . ILE A 1 89 ? 4.929 -5.475 -0.672 1.00 96.25 89 ILE A CA 1
ATOM 661 C C . ILE A 1 89 ? 3.614 -6.111 -0.213 1.00 96.25 89 ILE A C 1
ATOM 663 O O . ILE A 1 89 ? 2.602 -5.436 -0.013 1.00 96.25 89 ILE A O 1
ATOM 667 N N . ALA A 1 90 ? 3.635 -7.429 -0.025 1.00 95.88 90 ALA A N 1
ATOM 668 C CA . ALA A 1 90 ? 2.463 -8.188 0.413 1.00 95.88 90 ALA A CA 1
ATOM 669 C C . ALA A 1 90 ? 2.205 -8.089 1.927 1.00 95.88 90 ALA A C 1
ATOM 671 O O . ALA A 1 90 ? 1.079 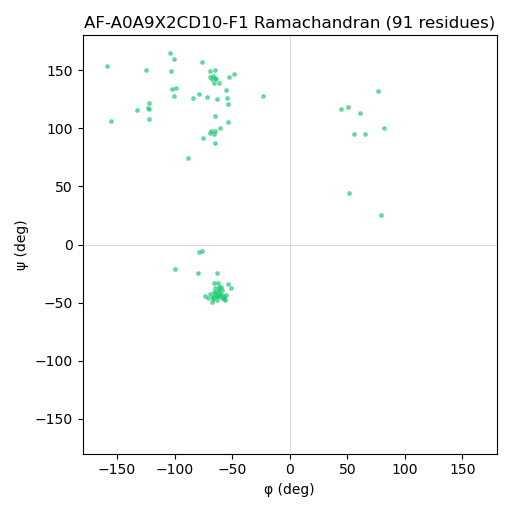-8.294 2.371 1.00 95.88 90 ALA A O 1
ATOM 672 N N . SER A 1 91 ? 3.243 -7.806 2.716 1.00 95.12 91 SER A N 1
ATOM 673 C CA . SER A 1 91 ? 3.171 -7.764 4.176 1.00 95.12 91 SER A CA 1
ATOM 674 C C . SER A 1 91 ? 4.302 -6.927 4.765 1.00 95.12 91 SER A C 1
ATOM 676 O O . SER A 1 91 ? 5.383 -6.842 4.181 1.00 95.12 91 SER A O 1
ATOM 678 N N . LEU A 1 92 ? 4.057 -6.369 5.949 1.00 89.81 92 LEU A N 1
ATOM 679 C CA . LEU A 1 92 ? 5.069 -5.756 6.805 1.00 89.81 92 LEU A CA 1
ATOM 680 C C . LEU A 1 92 ? 5.446 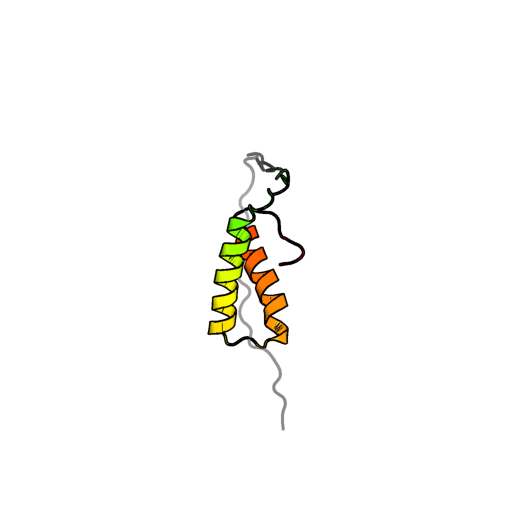-6.751 7.906 1.00 89.81 92 LEU A C 1
ATOM 682 O O . LEU A 1 92 ? 4.555 -7.267 8.580 1.00 89.81 92 LEU A O 1
ATOM 686 N N . ASP A 1 93 ? 6.743 -7.007 8.063 1.00 77.38 93 ASP A N 1
ATOM 687 C CA . ASP A 1 93 ? 7.320 -7.713 9.219 1.00 77.38 93 ASP A CA 1
ATOM 688 C C . ASP A 1 93 ? 7.581 -6.698 10.342 1.00 77.38 93 ASP A C 1
ATOM 690 O O . ASP A 1 93 ? 8.145 -5.618 10.032 1.00 77.38 93 ASP A O 1
#

Radius of gyration: 29.49 Å; Cα contacts (8 Å, |Δi|>4): 41; chains: 1; bounding box: 74×37×66 Å

Sequence (93 aa):
MPSLITSITSKTITRKTITRTSLAALFASCVAVSFTASALPAAPLKDVLSLKEACQQIAIEDQLPEAEVSAFL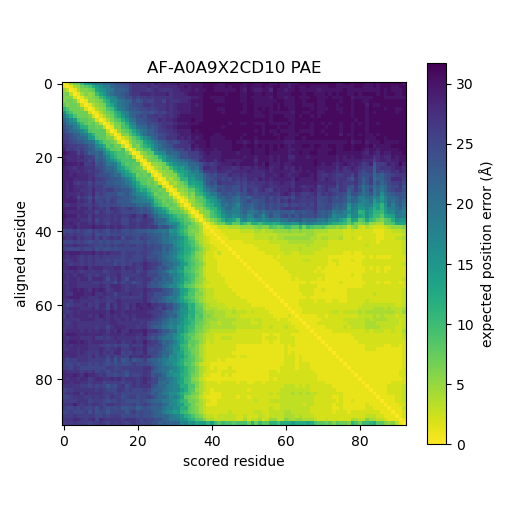LDCVNDQLTEMGYERIASLD

Solvent-accessible surface area (backbone atoms only — not comparable to full-atom values): 6377 Å² total; per-residue (Å²): 137,81,88,88,80,84,86,83,86,82,80,87,83,82,88,82,86,85,87,84,85,89,84,81,84,83,77,84,80,75,78,79,78,77,78,74,82,68,80,52,50,78,65,58,69,68,58,56,51,56,38,43,55,53,38,49,49,51,41,57,75,68,62,54,55,77,91,50,44,65,61,50,39,48,50,48,35,33,50,53,30,48,78,72,56,25,43,72,72,96,74,80,134

Organism: NCBI:txid640633

Nearest PDB structures (foldseek):
  4ex9-assembly1_A  TM=8.491E-01  e=3.308E+00  Streptomyces sp. CM020
  6kko-assembly1_A  TM=6.097E-01  e=2.049E+00  Pseudomonas aeruginosa
  6kko-assembly1_B  TM=6.085E-01  e=2.350E+00  Pseudomonas aeruginosa

Secondary structure (DSSP, 8-state):
-----------PPP---------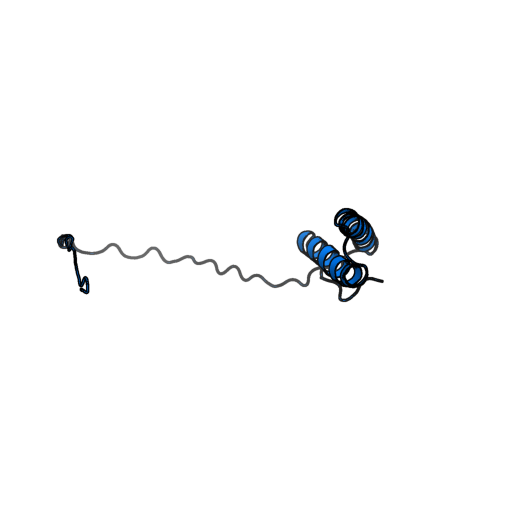--------------PPPPPPPHHHHHHHHHHHHHHHHHTT--HHHHHHHHHHHHHHHHHHTTPPPPS---

Mean predicted aligned error: 15.9 Å